Protein AF-A0A5B6YR22-F1 (afdb_monomer_lite)

InterPro domains:
  IPR009976 Exocyst complex component Sec10-like [PTHR12100] (1-104)
  IPR048627 Exocyst complex component Sec10-like, alpha-helical bundle [PF07393] (2-108)

pLDDT: mean 91.16, std 10.8, range [37.81, 98.31]

Organism: Davidia involucrata (NCBI:txid16924)

Foldseek 3Di:
DPPVLLVVLLVVLVVVLVVVLVVLLVAAAAQVNLVVQLVVLVVSLVVSVVSVHVNSNVSSVVVNLLSCLRNDDLVCLLVSCPVPVPCVVVSVSVNCRYPCCVVSVSVVVCCVSPPDDD

Radius of gyration: 15.76 Å; chains: 1; bounding box: 45×21×43 Å

Secondary structure (DSSP, 8-state):
--HHHHHHHHHHHHHHHHHHHHHHTTS-B-HHHHHHHHHHHHHHHHHHHTT--HHHHHHHHHHHHHGGGGTS-TTTTTGGGTT-GGGHHHHHHHHTTBTTTTTTTHHHHHHHHS----

Sequence (118 aa):
EGLNKQAFLTELGTCLHKGLLNHWQKFTFNPSGGLRLKREITEYGEFVRSFNAPSVDEKFELLGIMANVFIVAPESLSTLFEGTPSIRKDAQRFIQLREDYKSAKLAARLSSLWPSSS

Structure (mmCIF, N/CA/C/O backbone):
data_AF-A0A5B6YR22-F1
#
_entry.id   AF-A0A5B6YR22-F1
#
loop_
_atom_site.group_PDB
_atom_site.id
_atom_site.type_symbol
_atom_site.label_atom_id
_atom_site.label_alt_id
_atom_site.label_comp_id
_atom_site.label_asym_id
_atom_site.label_entity_id
_atom_site.label_seq_id
_atom_site.pdbx_PDB_ins_code
_atom_site.Cartn_x
_atom_site.Cartn_y
_atom_site.Cartn_z
_atom_site.occupancy
_atom_site.B_iso_or_equiv
_atom_site.auth_seq_id
_atom_site.auth_comp_id
_atom_site.auth_asym_id
_atom_site.auth_atom_id
_atom_site.pdbx_PDB_model_num
ATOM 1 N N . GLU A 1 1 ? -22.841 4.305 27.670 1.00 52.59 1 GLU A N 1
ATOM 2 C CA . GLU A 1 1 ? -22.323 3.035 27.097 1.00 52.59 1 GLU A CA 1
ATOM 3 C C . GLU A 1 1 ? -21.256 3.335 26.034 1.00 52.59 1 GLU A C 1
ATOM 5 O O . GLU A 1 1 ? -20.924 4.500 25.867 1.00 52.59 1 GLU A O 1
ATOM 10 N N . GLY A 1 2 ? -20.708 2.336 25.320 1.00 67.12 2 GLY A N 1
ATOM 11 C CA . GLY A 1 2 ? -19.894 2.588 24.111 1.00 67.12 2 GLY A CA 1
ATOM 12 C C . GLY A 1 2 ? -18.680 1.681 23.880 1.00 67.12 2 GLY A C 1
ATOM 13 O O . GLY A 1 2 ? -18.302 1.485 22.728 1.00 67.12 2 GLY A O 1
ATOM 14 N N . LEU A 1 3 ? -18.105 1.071 24.924 1.00 83.44 3 LEU A N 1
ATOM 15 C CA . LEU A 1 3 ? -16.856 0.292 24.815 1.00 83.44 3 LEU A CA 1
ATOM 16 C C . LEU A 1 3 ? -16.933 -0.832 23.765 1.00 83.44 3 LEU A C 1
ATOM 18 O O . LEU A 1 3 ? -16.046 -0.942 22.924 1.00 83.44 3 LEU A O 1
ATOM 22 N N . ASN A 1 4 ? -18.032 -1.594 23.733 1.00 93.38 4 ASN A N 1
ATOM 23 C CA . ASN A 1 4 ? -18.235 -2.661 22.744 1.00 93.38 4 ASN A CA 1
ATOM 24 C C . ASN A 1 4 ? -18.311 -2.122 21.304 1.00 93.38 4 ASN A C 1
ATOM 26 O O . ASN A 1 4 ? -17.788 -2.756 20.392 1.00 93.38 4 ASN A O 1
ATOM 30 N N . LYS A 1 5 ? -18.914 -0.939 21.093 1.00 93.69 5 LYS A N 1
ATOM 31 C CA . LYS A 1 5 ? -18.944 -0.271 19.780 1.00 93.69 5 LYS A CA 1
ATOM 32 C C . LYS A 1 5 ? -17.532 0.147 19.366 1.00 93.69 5 LYS A C 1
ATOM 34 O O . LYS A 1 5 ? -17.150 -0.092 18.226 1.00 93.69 5 LYS A O 1
ATOM 39 N N . GLN A 1 6 ? -16.755 0.729 20.280 1.00 95.38 6 GLN A N 1
ATOM 40 C CA . GLN A 1 6 ? -15.399 1.183 19.972 1.00 95.38 6 GLN A CA 1
ATOM 41 C C . GLN A 1 6 ? -14.454 0.011 19.677 1.00 95.38 6 GLN A C 1
ATOM 43 O O . GLN A 1 6 ? -13.703 0.062 18.705 1.00 95.38 6 GLN A O 1
ATOM 48 N N . ALA A 1 7 ? -14.536 -1.069 20.459 1.00 95.88 7 ALA A N 1
ATOM 49 C CA . ALA A 1 7 ? -13.793 -2.301 20.208 1.00 95.88 7 ALA A CA 1
ATOM 50 C C . ALA A 1 7 ? -14.164 -2.914 18.845 1.00 95.88 7 ALA A C 1
ATOM 52 O O . ALA A 1 7 ? -13.277 -3.195 18.042 1.00 95.88 7 ALA A O 1
ATOM 53 N N . PHE A 1 8 ? -15.464 -3.033 18.544 1.00 97.12 8 PHE A N 1
ATOM 54 C CA . PHE A 1 8 ? -15.947 -3.536 17.254 1.00 97.12 8 PHE A CA 1
ATOM 55 C C . PHE A 1 8 ? -15.450 -2.698 16.069 1.00 97.12 8 PHE A C 1
ATOM 57 O O . PHE A 1 8 ? -14.959 -3.259 15.096 1.00 97.12 8 PHE A O 1
ATOM 64 N N . LEU A 1 9 ? -15.532 -1.365 16.145 1.00 97.50 9 LEU A N 1
ATOM 65 C CA . LEU A 1 9 ? -15.072 -0.482 15.068 1.00 97.50 9 LEU A CA 1
ATOM 66 C C . LEU A 1 9 ? -13.543 -0.511 14.892 1.00 97.50 9 LEU A C 1
ATOM 68 O O . LEU A 1 9 ? -13.054 -0.474 13.763 1.00 97.50 9 LEU A O 1
ATOM 72 N N . THR A 1 10 ? -12.790 -0.644 15.987 1.00 98.06 10 THR A N 1
ATOM 73 C CA . THR A 1 10 ? -11.322 -0.779 15.951 1.00 98.06 10 THR A CA 1
ATOM 74 C C . THR A 1 10 ? -10.900 -2.094 15.286 1.00 98.06 10 THR A C 1
ATOM 76 O O . THR A 1 10 ? -9.998 -2.104 14.443 1.00 98.06 10 THR A O 1
ATOM 79 N N . GLU A 1 11 ? -11.583 -3.200 15.599 1.00 98.19 11 GLU A N 1
ATOM 80 C CA . GLU A 1 11 ? -11.338 -4.493 14.951 1.00 98.19 11 GLU A CA 1
ATOM 81 C C . GLU A 1 11 ? -11.803 -4.489 13.487 1.00 98.19 11 GLU A C 1
ATOM 83 O O . GLU A 1 11 ? -11.064 -4.929 12.611 1.00 98.19 11 GLU A O 1
ATOM 88 N N . LEU A 1 12 ? -12.969 -3.908 13.179 1.00 98.25 12 LEU A N 1
ATOM 89 C CA . LEU A 1 12 ? -13.473 -3.759 11.809 1.00 98.25 12 LEU A CA 1
ATOM 90 C C . LEU A 1 12 ? -12.486 -2.988 10.920 1.00 98.25 12 LEU A C 1
ATOM 92 O O . LEU A 1 12 ? -12.176 -3.436 9.816 1.00 98.25 12 LEU A O 1
ATOM 96 N N . GLY A 1 13 ? -11.951 -1.864 11.407 1.00 98.31 13 GLY A N 1
ATOM 97 C CA . GLY A 1 13 ? -10.926 -1.090 10.704 1.00 98.31 13 GLY A CA 1
ATOM 98 C C . GLY A 1 13 ? -9.607 -1.854 10.528 1.00 98.31 13 GLY A C 1
ATOM 99 O O . GLY A 1 13 ? -8.995 -1.805 9.460 1.00 98.31 13 GLY A O 1
ATOM 100 N N . THR A 1 14 ? -9.203 -2.632 11.536 1.00 98.12 14 THR A N 1
ATOM 101 C CA . THR A 1 14 ? -8.001 -3.487 11.487 1.00 98.12 14 THR A CA 1
ATOM 102 C C . THR A 1 14 ? -8.159 -4.643 10.489 1.00 98.12 14 THR A C 1
ATOM 104 O O . THR A 1 14 ? -7.251 -4.916 9.696 1.00 98.12 14 THR A O 1
ATOM 107 N N . CYS A 1 15 ? -9.332 -5.278 10.458 1.00 98.25 15 CYS A N 1
ATOM 108 C CA . CYS A 1 15 ? -9.702 -6.297 9.481 1.00 98.25 15 CYS A CA 1
ATOM 109 C C . CYS A 1 15 ? -9.800 -5.731 8.057 1.00 98.25 15 CYS A C 1
ATOM 111 O O . CYS A 1 15 ? -9.286 -6.360 7.131 1.00 98.25 15 CYS A O 1
ATOM 113 N N . LEU A 1 16 ? -10.379 -4.538 7.869 1.00 98.19 16 LEU A N 1
ATOM 114 C CA . LEU A 1 16 ? -10.428 -3.854 6.571 1.00 98.19 16 LEU A CA 1
ATOM 115 C C . LEU A 1 16 ? -9.016 -3.554 6.051 1.00 98.19 16 LEU A C 1
ATOM 117 O O . LEU A 1 16 ? -8.686 -3.950 4.934 1.00 98.19 16 LEU A O 1
ATOM 121 N N . HIS A 1 17 ? -8.160 -2.945 6.878 1.00 97.56 17 HIS A N 1
ATOM 122 C CA . HIS A 1 17 ? -6.750 -2.700 6.557 1.00 97.56 17 HIS A CA 1
ATOM 123 C C . HIS A 1 17 ? -6.036 -3.987 6.106 1.00 97.56 17 HIS A C 1
ATOM 125 O O . HIS A 1 17 ? -5.405 -4.022 5.050 1.00 97.56 17 HIS A O 1
ATOM 131 N N . LYS A 1 18 ? -6.179 -5.079 6.871 1.00 96.88 18 LYS A N 1
ATOM 132 C CA . LYS A 1 18 ? -5.594 -6.392 6.545 1.00 96.88 18 LYS A CA 1
ATOM 133 C C . LYS A 1 18 ? -6.166 -6.984 5.249 1.00 96.88 18 LYS A C 1
ATOM 135 O O . LYS A 1 18 ? -5.424 -7.584 4.474 1.00 96.88 18 LYS A O 1
ATOM 140 N N . GLY A 1 19 ? -7.465 -6.817 5.000 1.00 97.81 19 GLY A N 1
ATOM 141 C CA . GLY A 1 19 ? -8.139 -7.268 3.781 1.00 97.81 19 GLY A CA 1
ATOM 142 C C . GLY A 1 19 ? -7.639 -6.545 2.531 1.00 97.81 19 GLY A C 1
ATOM 143 O O . GLY A 1 19 ? -7.286 -7.199 1.550 1.00 97.81 19 GLY A O 1
ATOM 144 N N . LEU A 1 20 ? -7.533 -5.216 2.595 1.00 96.81 20 LEU A N 1
ATOM 145 C CA . LEU A 1 20 ? -6.997 -4.371 1.525 1.00 96.81 20 LEU A CA 1
ATOM 146 C C . LEU A 1 20 ? -5.515 -4.673 1.248 1.00 96.81 20 LEU A C 1
ATOM 148 O O . LEU A 1 20 ? -5.136 -4.930 0.105 1.00 96.81 20 LEU A O 1
ATOM 152 N N . LEU A 1 21 ? -4.697 -4.775 2.299 1.00 94.56 21 LEU A N 1
ATOM 153 C CA . LEU A 1 21 ? -3.282 -5.148 2.210 1.00 94.56 21 LEU A CA 1
ATOM 154 C C . LEU A 1 21 ? -3.077 -6.516 1.527 1.00 94.56 21 LEU A C 1
ATOM 156 O O . LEU A 1 21 ? -2.166 -6.674 0.713 1.00 94.56 21 LEU A O 1
ATOM 160 N N . ASN A 1 22 ? -3.945 -7.492 1.814 1.00 95.31 22 ASN A N 1
ATOM 161 C CA . ASN A 1 22 ? -3.957 -8.812 1.169 1.00 95.31 22 ASN A CA 1
ATOM 162 C C . ASN A 1 22 ? -4.564 -8.804 -0.249 1.00 95.31 22 ASN A C 1
ATOM 164 O O . ASN A 1 22 ? -4.363 -9.757 -1.006 1.00 95.31 22 ASN A O 1
ATOM 168 N N . HIS A 1 23 ? -5.338 -7.779 -0.609 1.00 96.50 23 HIS A N 1
ATOM 169 C CA . HIS A 1 23 ? -5.894 -7.602 -1.948 1.00 96.50 23 HIS A CA 1
ATOM 170 C C . HIS A 1 23 ? -4.843 -7.007 -2.891 1.00 96.50 23 HIS A C 1
ATOM 172 O O . HIS A 1 23 ? -4.546 -7.614 -3.917 1.00 96.50 23 HIS A O 1
ATOM 178 N N . TRP A 1 24 ? -4.218 -5.884 -2.520 1.00 95.44 24 TRP A N 1
ATOM 179 C CA . TRP A 1 24 ? -3.239 -5.192 -3.369 1.00 95.44 24 TRP A CA 1
ATOM 180 C C . TRP A 1 24 ? -1.979 -6.025 -3.650 1.00 95.44 24 TRP A C 1
ATOM 182 O O . TRP A 1 24 ? -1.444 -5.955 -4.751 1.00 95.44 24 TRP A O 1
ATOM 192 N N . GLN A 1 25 ? -1.572 -6.909 -2.729 1.00 94.25 25 GLN A N 1
ATOM 193 C CA . GLN A 1 25 ? -0.475 -7.873 -2.941 1.00 94.25 25 GLN A CA 1
ATOM 194 C C . GLN A 1 25 ? -0.691 -8.875 -4.095 1.00 94.25 25 GLN A C 1
ATOM 196 O O . GLN A 1 25 ? 0.221 -9.631 -4.421 1.00 94.25 25 GLN A O 1
ATOM 201 N N . LYS A 1 26 ? -1.873 -8.897 -4.724 1.00 96.25 26 LYS A N 1
ATOM 202 C CA . LYS A 1 26 ? -2.192 -9.749 -5.884 1.00 96.25 26 LYS A CA 1
ATOM 203 C C . LYS A 1 26 ? -1.951 -9.063 -7.235 1.00 96.25 26 LYS A C 1
ATOM 205 O O . LYS A 1 26 ? -2.161 -9.696 -8.267 1.00 96.25 26 LYS A O 1
ATOM 210 N N . PHE A 1 27 ? -1.553 -7.790 -7.238 1.00 97.06 27 PHE A N 1
ATOM 211 C CA . PHE A 1 27 ? -1.448 -6.960 -8.437 1.00 97.06 27 PHE A CA 1
ATOM 212 C C . PHE A 1 27 ? -0.040 -6.391 -8.621 1.00 97.06 27 PHE A C 1
ATOM 214 O O . PHE A 1 27 ? 0.695 -6.185 -7.658 1.00 97.06 27 PHE A O 1
ATOM 221 N N . THR A 1 28 ? 0.294 -6.089 -9.874 1.00 97.94 28 THR A N 1
ATOM 222 C CA . THR A 1 28 ? 1.480 -5.316 -10.254 1.00 97.94 28 THR A CA 1
ATOM 223 C C . THR A 1 28 ? 1.043 -3.900 -10.622 1.00 97.94 28 THR A C 1
ATOM 225 O O . THR A 1 28 ? 0.069 -3.730 -11.356 1.00 97.94 28 THR A O 1
ATOM 228 N N . PHE A 1 29 ? 1.760 -2.887 -10.141 1.00 98.31 29 PHE A N 1
ATOM 229 C CA . PHE A 1 29 ? 1.403 -1.478 -10.297 1.00 98.31 29 PHE A CA 1
ATOM 230 C C . PHE A 1 29 ? 2.395 -0.731 -11.191 1.00 98.31 29 PHE A C 1
ATOM 232 O O . PHE A 1 29 ? 3.609 -0.778 -10.980 1.00 98.31 29 PHE A O 1
ATOM 239 N N . ASN A 1 30 ? 1.846 0.016 -12.148 1.00 98.00 30 ASN A N 1
ATOM 240 C CA . ASN A 1 30 ? 2.529 1.108 -12.840 1.00 98.00 30 ASN A CA 1
ATOM 241 C C . ASN A 1 30 ? 2.283 2.444 -12.103 1.00 98.00 30 ASN A C 1
ATOM 243 O O . ASN A 1 30 ? 1.405 2.492 -11.233 1.00 98.00 30 ASN A O 1
ATOM 247 N N . PRO A 1 31 ? 2.991 3.544 -12.427 1.00 97.69 31 PRO A N 1
ATOM 248 C CA . PRO A 1 31 ? 2.823 4.823 -11.729 1.00 97.69 31 PRO A CA 1
ATOM 249 C C . PRO A 1 31 ? 1.386 5.362 -11.715 1.00 97.69 31 PRO A C 1
ATOM 251 O O . PRO A 1 31 ? 0.923 5.868 -10.692 1.00 97.69 31 PRO A O 1
ATOM 254 N N . SER A 1 32 ? 0.636 5.176 -12.805 1.00 98.00 32 SER A N 1
ATOM 255 C CA . SER A 1 32 ? -0.784 5.548 -12.895 1.00 98.00 32 SER A CA 1
ATOM 256 C C . SER A 1 32 ? -1.671 4.719 -11.955 1.00 98.00 32 SER A C 1
ATOM 258 O O . SER A 1 32 ? -2.563 5.256 -11.299 1.00 98.00 32 SER A O 1
ATOM 260 N N . GLY A 1 33 ? -1.403 3.415 -11.844 1.00 98.12 33 GLY A N 1
ATOM 261 C CA . GLY A 1 33 ? -2.037 2.515 -10.882 1.00 98.12 33 GLY A CA 1
ATOM 262 C C . GLY A 1 33 ? -1.655 2.843 -9.438 1.00 98.12 33 GLY A C 1
ATOM 263 O O . GLY A 1 33 ? -2.510 2.789 -8.562 1.00 98.12 33 GLY A O 1
ATOM 264 N N . GLY A 1 34 ? -0.412 3.266 -9.197 1.00 97.94 34 GLY A N 1
ATOM 265 C CA . GLY A 1 34 ? 0.052 3.777 -7.907 1.00 97.94 34 GLY A CA 1
ATOM 266 C C . GLY A 1 34 ? -0.689 5.039 -7.463 1.00 97.94 34 GLY A C 1
ATOM 267 O O . GLY A 1 34 ? -1.143 5.122 -6.323 1.00 97.94 34 GLY A O 1
ATOM 268 N N . LEU A 1 35 ? -0.879 5.999 -8.375 1.00 98.06 35 LEU A N 1
ATOM 269 C CA . LEU A 1 35 ? -1.678 7.207 -8.132 1.00 98.06 35 LEU A CA 1
ATOM 270 C C . LEU A 1 35 ? -3.146 6.870 -7.829 1.00 98.06 35 LEU A C 1
ATOM 272 O O . LEU A 1 35 ? -3.726 7.437 -6.901 1.00 98.06 35 LEU A O 1
ATOM 276 N N . ARG A 1 36 ? -3.732 5.917 -8.565 1.00 98.19 36 ARG A N 1
ATOM 277 C CA . ARG A 1 36 ? -5.092 5.426 -8.310 1.00 98.19 36 ARG A CA 1
ATOM 278 C C . ARG A 1 36 ? -5.209 4.745 -6.942 1.00 98.19 36 ARG A C 1
ATOM 280 O O . ARG A 1 36 ? -6.089 5.109 -6.171 1.00 98.19 36 ARG A O 1
ATOM 287 N N . LEU A 1 37 ? -4.295 3.833 -6.616 1.00 98.00 37 LEU A N 1
ATOM 288 C CA . LEU A 1 37 ? -4.230 3.164 -5.315 1.00 98.00 37 LEU A CA 1
ATOM 289 C C . LEU A 1 37 ? -4.088 4.175 -4.168 1.00 98.00 37 LEU A C 1
ATOM 291 O O . LEU A 1 37 ? -4.769 4.059 -3.153 1.00 98.00 37 LEU A O 1
ATOM 295 N N . LYS A 1 38 ? -3.245 5.203 -4.330 1.00 97.81 38 LYS A N 1
ATOM 296 C CA . LYS A 1 38 ? -3.093 6.266 -3.328 1.00 97.81 38 LYS A CA 1
ATOM 297 C C . LYS A 1 38 ? -4.408 7.014 -3.083 1.00 97.81 38 LYS A C 1
ATOM 299 O O . LYS A 1 38 ? -4.728 7.281 -1.930 1.00 97.81 38 LYS A O 1
ATOM 304 N N . ARG A 1 39 ? -5.185 7.297 -4.136 1.00 98.19 39 ARG A N 1
ATOM 305 C CA . ARG A 1 39 ? -6.532 7.877 -4.012 1.00 98.19 39 ARG A CA 1
ATOM 306 C C . ARG A 1 39 ? -7.500 6.929 -3.295 1.00 98.19 39 ARG A C 1
ATOM 308 O O . ARG A 1 39 ? -8.182 7.367 -2.378 1.00 98.19 39 ARG A O 1
ATOM 315 N N . GLU A 1 40 ? -7.533 5.652 -3.674 1.00 98.00 40 GLU A N 1
ATOM 316 C CA . GLU A 1 40 ? -8.384 4.641 -3.025 1.00 98.00 40 GLU A CA 1
ATOM 317 C C . GLU A 1 40 ? -8.047 4.522 -1.521 1.00 98.00 40 GLU A C 1
ATOM 319 O O . GLU A 1 40 ? -8.946 4.491 -0.684 1.00 98.00 40 GLU A O 1
ATOM 324 N N . ILE A 1 41 ? -6.762 4.576 -1.145 1.00 98.00 41 ILE A N 1
ATOM 325 C CA . ILE A 1 41 ? -6.308 4.633 0.259 1.00 98.00 41 ILE A CA 1
ATOM 326 C C . ILE A 1 41 ? -6.790 5.902 0.979 1.00 98.00 41 ILE A C 1
ATOM 328 O O . ILE A 1 41 ? -7.199 5.803 2.136 1.00 98.00 41 ILE A O 1
ATOM 332 N N . THR A 1 42 ? -6.774 7.073 0.333 1.00 97.88 42 THR A N 1
ATOM 333 C CA . THR A 1 42 ? -7.330 8.311 0.913 1.00 97.88 42 THR A CA 1
ATOM 334 C C . THR A 1 42 ? -8.832 8.183 1.168 1.00 97.88 42 THR A C 1
ATOM 336 O O . THR A 1 42 ? -9.272 8.457 2.281 1.00 97.88 42 THR A O 1
ATOM 339 N N . GLU A 1 43 ? -9.602 7.693 0.193 1.00 98.12 43 GLU A N 1
ATOM 340 C CA . GLU A 1 43 ? -11.057 7.512 0.319 1.00 98.12 43 GLU A CA 1
ATOM 341 C C . GLU A 1 43 ? -11.413 6.486 1.420 1.00 98.12 43 GLU A C 1
ATOM 343 O O . GLU A 1 43 ? -12.323 6.720 2.220 1.00 98.12 43 GLU A O 1
ATOM 348 N N . TYR A 1 44 ? -10.650 5.390 1.554 1.00 98.25 44 TYR A N 1
ATOM 349 C CA . TYR A 1 44 ? -10.797 4.473 2.694 1.00 98.25 44 TYR A CA 1
ATOM 350 C C . TYR A 1 44 ? -10.384 5.107 4.032 1.00 98.25 44 TYR A C 1
ATOM 352 O O . TYR A 1 44 ? -11.043 4.861 5.042 1.00 98.25 44 TYR A O 1
ATOM 360 N N . GLY A 1 45 ? -9.323 5.920 4.052 1.00 97.75 45 GLY A N 1
ATOM 361 C CA . GLY A 1 45 ? -8.843 6.634 5.239 1.00 97.75 45 GLY A CA 1
ATOM 362 C C . GLY A 1 45 ? -9.865 7.635 5.785 1.00 97.75 45 GLY A C 1
ATOM 363 O O . GLY A 1 45 ? -10.108 7.690 6.989 1.00 97.75 45 GLY A O 1
ATOM 364 N N . GLU A 1 46 ? -10.520 8.388 4.900 1.00 97.56 46 GLU A N 1
ATOM 365 C CA . GLU A 1 46 ? -11.622 9.290 5.255 1.00 97.56 46 GLU A CA 1
ATOM 366 C C . GLU A 1 46 ? -12.830 8.525 5.812 1.00 97.56 46 GLU A C 1
ATOM 368 O O . GLU A 1 46 ? -13.398 8.930 6.828 1.00 97.56 46 GLU A O 1
ATOM 373 N N . PHE A 1 47 ? -13.176 7.378 5.214 1.00 97.88 47 PHE A N 1
ATOM 374 C CA . PHE A 1 47 ? -14.244 6.513 5.715 1.00 97.88 47 PHE A CA 1
ATOM 375 C C . PHE A 1 47 ? -13.952 5.971 7.124 1.00 97.88 47 PHE A C 1
ATOM 377 O O . PHE A 1 47 ? -14.791 6.124 8.018 1.00 97.88 47 PHE A O 1
ATOM 384 N N . VAL A 1 48 ? -12.776 5.372 7.365 1.00 97.75 48 VAL A N 1
ATOM 385 C CA . VAL A 1 48 ? -12.460 4.793 8.687 1.00 97.75 48 VAL A CA 1
ATOM 386 C C . VAL A 1 48 ? -12.249 5.845 9.770 1.00 97.75 48 VAL A C 1
ATOM 388 O O . VAL A 1 48 ? -12.517 5.546 10.928 1.00 97.75 48 VAL A O 1
ATOM 391 N N . ARG A 1 49 ? -11.886 7.091 9.434 1.00 96.69 49 ARG A N 1
ATOM 392 C CA . ARG A 1 49 ? -11.764 8.170 10.430 1.00 96.69 49 ARG A CA 1
ATOM 393 C C . ARG A 1 49 ? -13.088 8.468 11.149 1.00 96.69 49 ARG A C 1
ATOM 395 O O . ARG A 1 49 ? -13.090 8.886 12.306 1.00 96.69 49 ARG A O 1
ATOM 402 N N . SER A 1 50 ? -14.231 8.135 10.537 1.00 96.19 50 SER A N 1
ATOM 403 C CA . SER A 1 50 ? -15.544 8.157 11.208 1.00 96.19 50 SER A CA 1
ATOM 404 C C . SER A 1 50 ? -15.666 7.172 12.388 1.00 96.19 50 SER A C 1
ATOM 406 O O . SER A 1 50 ? -16.537 7.330 13.247 1.00 96.19 50 SER A O 1
ATOM 408 N N . PHE A 1 51 ? -14.780 6.174 12.482 1.00 96.50 51 PHE A N 1
ATOM 409 C CA . PHE A 1 51 ? -14.757 5.177 13.555 1.00 96.50 51 PHE A CA 1
ATOM 410 C C . PHE A 1 51 ? -14.133 5.716 14.852 1.00 96.50 51 PHE A C 1
ATOM 412 O O . PHE A 1 51 ? -14.272 5.072 15.894 1.00 96.50 51 PHE A O 1
ATOM 419 N N . ASN A 1 52 ? -13.477 6.887 14.808 1.00 95.38 52 ASN A N 1
ATOM 420 C CA . ASN A 1 52 ? -12.797 7.512 15.949 1.00 95.38 52 ASN A CA 1
ATOM 421 C C . ASN A 1 52 ? -11.807 6.543 16.634 1.00 95.38 52 ASN A C 1
ATOM 423 O O .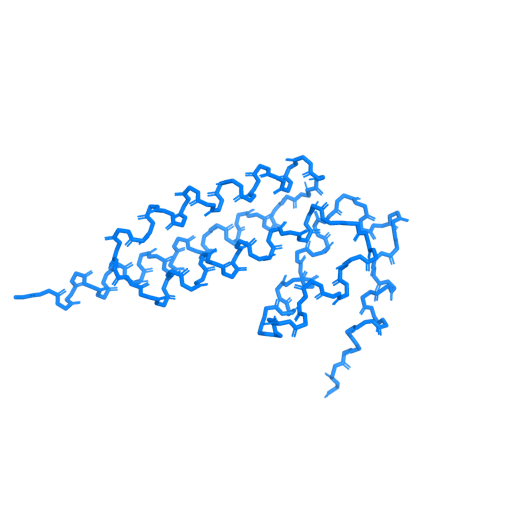 ASN A 1 52 ? -11.807 6.389 17.856 1.00 95.38 52 ASN A O 1
ATOM 427 N N . ALA A 1 53 ? -11.007 5.831 15.834 1.00 96.81 53 ALA A N 1
ATOM 428 C CA . ALA A 1 53 ? -10.122 4.760 16.281 1.00 96.81 53 ALA A CA 1
ATOM 429 C C . ALA A 1 53 ? -8.667 5.073 15.872 1.00 96.81 53 ALA A C 1
ATOM 431 O O . ALA A 1 53 ? -8.229 4.615 14.816 1.00 96.81 53 ALA A O 1
ATOM 432 N N . PRO A 1 54 ? -7.884 5.797 16.701 1.00 96.19 54 PRO A N 1
ATOM 433 C CA . PRO A 1 54 ? -6.572 6.323 16.302 1.00 96.19 54 PRO A CA 1
ATOM 434 C C . PRO A 1 54 ? -5.576 5.266 15.805 1.00 96.19 54 PRO A C 1
ATOM 436 O O . PRO A 1 54 ? -4.786 5.521 14.902 1.00 96.19 54 PRO A O 1
ATOM 439 N N . SER A 1 55 ? -5.647 4.047 16.347 1.00 96.25 55 SER A N 1
ATOM 440 C CA . SER A 1 55 ? -4.814 2.909 15.937 1.00 96.25 55 SER A CA 1
ATOM 441 C C . SER A 1 55 ? -5.233 2.261 14.609 1.00 96.25 55 SER A C 1
ATOM 443 O O . SER A 1 55 ? -4.520 1.379 14.124 1.00 96.25 55 SER A O 1
ATOM 445 N N . VAL A 1 56 ? -6.370 2.666 14.032 1.00 97.94 56 VAL A N 1
ATOM 446 C CA . VAL A 1 56 ? -6.792 2.396 12.648 1.00 97.94 56 VAL A CA 1
ATOM 447 C C . VAL A 1 56 ? -6.383 3.568 11.756 1.00 97.94 56 VAL A C 1
ATOM 449 O O . VAL A 1 56 ? -5.800 3.326 10.702 1.00 97.94 56 VAL A O 1
ATOM 452 N N . ASP A 1 57 ? -6.617 4.808 12.198 1.00 97.56 57 ASP A N 1
ATOM 453 C CA . ASP A 1 57 ? -6.262 6.032 11.462 1.00 97.56 57 ASP A CA 1
ATOM 454 C C . ASP A 1 57 ? -4.768 6.044 11.085 1.00 97.56 57 ASP A C 1
ATOM 456 O O . ASP A 1 57 ? -4.423 6.151 9.905 1.00 97.56 57 ASP A O 1
ATOM 460 N N . GLU A 1 58 ? -3.890 5.770 12.060 1.00 95.94 58 GLU A N 1
ATOM 461 C CA . GLU A 1 58 ? -2.440 5.602 11.869 1.00 95.94 58 GLU A CA 1
ATOM 462 C C . GLU A 1 58 ? -2.112 4.588 10.757 1.00 95.94 58 GLU A C 1
ATOM 464 O O . GLU A 1 58 ? -1.215 4.809 9.944 1.00 95.94 58 GLU A O 1
ATOM 469 N N . LYS A 1 59 ? -2.850 3.472 10.662 1.00 95.75 59 LYS A N 1
ATOM 470 C CA . LYS A 1 59 ? -2.580 2.432 9.653 1.00 95.75 59 LYS A CA 1
ATOM 471 C C . LYS A 1 59 ? -2.891 2.915 8.242 1.00 95.75 59 LYS A C 1
ATOM 473 O O . LYS A 1 59 ? -2.145 2.597 7.319 1.00 95.75 59 LYS A O 1
ATOM 478 N N . PHE A 1 60 ? -3.965 3.681 8.061 1.00 96.88 60 PHE A N 1
ATOM 479 C CA . PHE A 1 60 ? -4.311 4.236 6.750 1.00 96.88 60 PHE A CA 1
ATOM 480 C C . PHE A 1 60 ? -3.390 5.396 6.351 1.00 96.88 60 PHE A C 1
ATOM 482 O O . PHE A 1 60 ? -3.042 5.517 5.176 1.00 96.88 60 PHE A O 1
ATOM 489 N N . GLU A 1 61 ? -2.893 6.174 7.313 1.00 94.75 61 GLU A N 1
ATOM 490 C CA . GLU A 1 61 ? -1.843 7.172 7.072 1.00 94.75 61 GLU A CA 1
ATOM 491 C C . GLU A 1 61 ? -0.516 6.505 6.655 1.00 94.75 61 GLU A C 1
ATOM 493 O O . GLU A 1 61 ? 0.078 6.884 5.640 1.00 94.75 61 GLU A O 1
ATOM 498 N N . LEU A 1 62 ? -0.105 5.428 7.336 1.00 94.00 62 LEU A N 1
ATOM 499 C CA . LEU A 1 62 ? 1.063 4.617 6.962 1.00 94.00 62 LEU A CA 1
ATOM 500 C C . LEU A 1 62 ? 0.908 3.935 5.587 1.00 94.00 62 LEU A C 1
ATOM 502 O O . LEU A 1 62 ? 1.870 3.904 4.814 1.00 94.00 62 LEU A O 1
ATOM 506 N N . LEU A 1 63 ? -0.288 3.449 5.228 1.00 94.31 63 LEU A N 1
ATOM 507 C CA . LEU A 1 63 ? -0.587 2.984 3.864 1.00 94.31 63 LEU A CA 1
ATOM 508 C C . LEU A 1 63 ? -0.444 4.112 2.829 1.00 94.31 63 LEU A C 1
ATOM 510 O O . LEU A 1 63 ? 0.096 3.882 1.747 1.00 94.31 63 LEU A O 1
ATOM 514 N N . GLY A 1 64 ? -0.878 5.332 3.156 1.00 94.44 64 GLY A N 1
ATOM 515 C CA . GLY A 1 64 ? -0.743 6.509 2.290 1.00 94.44 64 GLY A CA 1
ATOM 516 C C . GLY A 1 64 ? 0.715 6.902 2.017 1.00 94.44 64 GLY A C 1
ATOM 517 O O . GLY A 1 64 ? 1.037 7.364 0.916 1.00 94.44 64 GLY A O 1
ATOM 518 N N . ILE A 1 65 ? 1.613 6.661 2.980 1.00 92.88 65 ILE A N 1
ATOM 519 C CA . ILE A 1 65 ? 3.070 6.762 2.792 1.00 92.88 65 ILE A CA 1
ATOM 520 C C . ILE A 1 65 ? 3.570 5.606 1.911 1.00 92.88 65 ILE A C 1
ATOM 522 O O . ILE A 1 65 ? 4.280 5.840 0.930 1.00 92.88 65 ILE A O 1
ATOM 526 N N . MET A 1 66 ? 3.157 4.370 2.205 1.00 93.25 66 MET A N 1
ATOM 527 C CA . MET A 1 66 ? 3.583 3.166 1.482 1.00 93.25 66 MET A CA 1
ATOM 528 C C . MET A 1 66 ? 3.179 3.178 -0.002 1.00 93.25 66 MET A C 1
ATOM 530 O O . MET A 1 66 ? 3.957 2.743 -0.847 1.00 93.25 66 MET A O 1
ATOM 534 N N . ALA A 1 67 ? 2.022 3.746 -0.356 1.00 95.69 67 ALA A N 1
ATOM 535 C CA . ALA A 1 67 ? 1.547 3.856 -1.741 1.00 95.69 67 ALA A CA 1
ATOM 536 C C . ALA A 1 67 ? 2.504 4.632 -2.669 1.00 95.69 67 ALA A C 1
ATOM 538 O O . ALA A 1 67 ? 2.542 4.382 -3.875 1.00 95.69 67 ALA A O 1
ATOM 539 N N . ASN A 1 68 ? 3.326 5.537 -2.121 1.00 95.38 68 ASN A N 1
ATOM 540 C CA . ASN A 1 68 ? 4.308 6.293 -2.905 1.00 95.38 68 ASN A CA 1
ATOM 541 C C . ASN A 1 68 ? 5.394 5.394 -3.523 1.00 95.38 68 ASN A C 1
ATOM 543 O O . ASN A 1 68 ? 5.988 5.789 -4.525 1.00 95.38 68 ASN A O 1
ATOM 547 N N . VAL A 1 69 ? 5.587 4.166 -3.013 1.00 95.56 69 VAL A N 1
ATOM 548 C CA . VAL A 1 69 ? 6.429 3.120 -3.630 1.00 95.56 69 VAL A CA 1
ATOM 549 C C . VAL A 1 69 ? 6.142 2.947 -5.113 1.00 95.56 69 VAL A C 1
ATOM 551 O O . VAL A 1 69 ? 7.069 2.721 -5.882 1.00 95.56 69 VAL A O 1
ATOM 554 N N . PHE A 1 70 ? 4.882 3.048 -5.525 1.00 97.25 70 PHE A N 1
ATOM 555 C CA . PHE A 1 70 ? 4.476 2.833 -6.911 1.00 97.25 70 PHE A CA 1
ATOM 556 C C . PHE A 1 70 ? 4.615 4.078 -7.788 1.00 97.25 70 PHE A C 1
ATOM 558 O O . PHE A 1 70 ? 4.546 3.968 -9.005 1.00 97.25 70 PHE A O 1
ATOM 565 N N . ILE A 1 71 ? 4.802 5.251 -7.178 1.00 96.75 71 ILE A N 1
ATOM 566 C CA . ILE A 1 71 ? 4.712 6.560 -7.836 1.00 96.75 71 ILE A CA 1
ATOM 567 C C . ILE A 1 71 ? 6.103 7.177 -8.039 1.00 96.75 71 ILE A C 1
ATOM 569 O O . ILE A 1 71 ? 6.352 7.802 -9.067 1.00 96.75 71 ILE A O 1
ATOM 573 N N . VAL A 1 72 ? 7.012 7.025 -7.068 1.00 95.44 72 VAL A N 1
ATOM 574 C CA . VAL A 1 72 ? 8.331 7.681 -7.108 1.00 95.44 72 VAL A CA 1
ATOM 575 C C . VAL A 1 72 ? 9.323 6.975 -8.039 1.00 95.44 72 VAL A C 1
ATOM 577 O O . VAL A 1 72 ? 9.213 5.777 -8.313 1.00 95.44 72 VAL A O 1
AT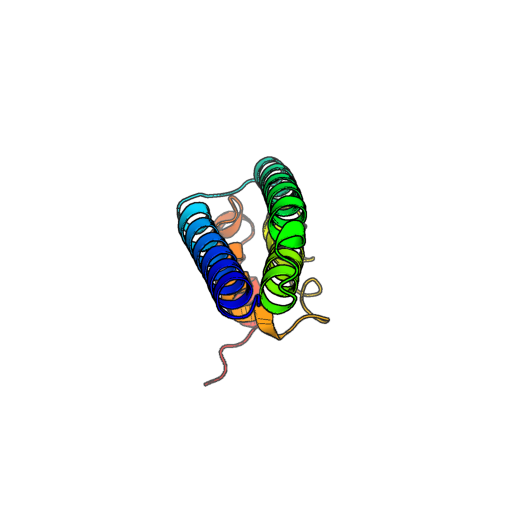OM 580 N N . ALA A 1 73 ? 10.340 7.704 -8.497 1.00 94.12 73 ALA A N 1
ATOM 581 C CA . ALA A 1 73 ? 11.412 7.140 -9.310 1.00 94.12 73 ALA A CA 1
ATOM 582 C C . ALA A 1 73 ? 12.261 6.111 -8.516 1.00 94.12 73 ALA A C 1
ATOM 584 O O . ALA A 1 73 ? 12.363 6.221 -7.290 1.00 94.12 73 ALA A O 1
ATOM 585 N N . PRO A 1 74 ? 12.903 5.126 -9.180 1.00 92.50 74 PRO A N 1
ATOM 586 C CA . PRO A 1 74 ? 13.742 4.098 -8.544 1.00 92.50 74 PRO A CA 1
ATOM 587 C C . PRO A 1 74 ? 14.818 4.597 -7.567 1.00 92.50 74 PRO A C 1
ATOM 589 O O . PRO A 1 74 ? 15.232 3.867 -6.668 1.00 92.50 74 PRO A O 1
ATOM 592 N N . GLU A 1 75 ? 15.323 5.811 -7.765 1.00 90.25 75 GLU A N 1
ATOM 593 C CA . GLU A 1 75 ? 16.354 6.465 -6.943 1.00 90.25 75 GLU A CA 1
ATOM 594 C C . GLU A 1 75 ? 15.780 7.174 -5.711 1.00 90.25 75 GLU A C 1
ATOM 596 O O . GLU A 1 75 ? 16.504 7.375 -4.743 1.00 90.25 75 GLU A O 1
ATOM 601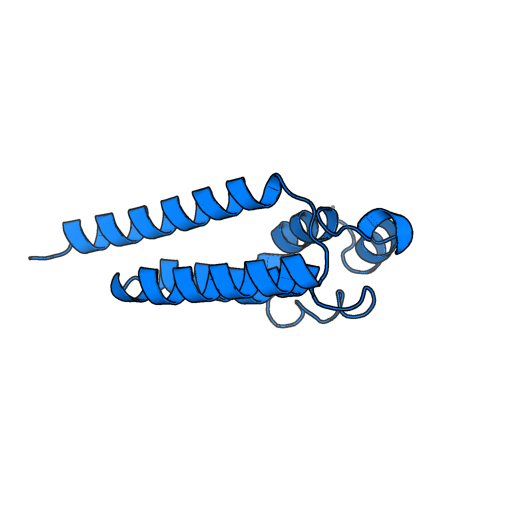 N N . SER A 1 76 ? 14.483 7.484 -5.700 1.00 91.50 76 SER A N 1
ATOM 602 C CA . SER A 1 76 ? 13.787 8.085 -4.553 1.00 91.50 76 SER A CA 1
ATOM 603 C C . SER A 1 76 ? 13.305 7.051 -3.523 1.00 91.50 76 SER A C 1
ATOM 605 O O . SER A 1 76 ? 12.816 7.421 -2.459 1.00 91.50 76 SER A O 1
ATOM 607 N N . LEU A 1 77 ? 13.417 5.750 -3.821 1.00 89.19 77 LEU A N 1
ATOM 608 C CA . LEU A 1 77 ? 12.968 4.668 -2.930 1.00 89.19 77 LEU A CA 1
ATOM 609 C C . LEU A 1 77 ? 13.806 4.532 -1.645 1.00 89.19 77 LEU A C 1
ATOM 611 O O . LEU A 1 77 ? 13.334 3.935 -0.680 1.00 89.19 77 LEU A O 1
ATOM 615 N N . SER A 1 78 ? 15.031 5.065 -1.627 1.00 81.31 78 SER A N 1
ATOM 616 C CA . SER A 1 78 ? 15.915 5.085 -0.454 1.00 81.31 78 SER A CA 1
ATOM 617 C C . SER A 1 78 ? 15.412 6.040 0.630 1.00 81.31 78 SER A C 1
ATOM 619 O O . SER A 1 78 ? 15.217 5.632 1.776 1.00 81.31 78 SER A O 1
ATOM 621 N N . THR A 1 79 ? 15.168 7.295 0.250 1.00 86.00 79 THR A N 1
ATOM 622 C CA . THR A 1 79 ? 14.839 8.394 1.167 1.00 86.00 79 THR A CA 1
ATOM 623 C C . THR A 1 79 ? 13.388 8.363 1.645 1.00 86.00 79 THR A C 1
ATOM 625 O O . THR A 1 79 ? 13.090 8.841 2.739 1.00 86.00 79 THR A O 1
ATOM 628 N N . LEU A 1 80 ? 12.486 7.735 0.875 1.00 86.94 80 LEU A N 1
ATOM 629 C CA . LEU A 1 80 ? 11.037 7.671 1.127 1.00 86.94 80 LEU A CA 1
ATOM 630 C C . LEU A 1 80 ? 10.639 7.189 2.541 1.00 86.94 80 LEU A C 1
ATOM 632 O O . LEU A 1 80 ? 9.540 7.489 3.001 1.00 86.94 80 LEU A O 1
ATOM 636 N N . PHE A 1 81 ? 11.515 6.460 3.237 1.00 81.50 81 PHE A N 1
ATOM 637 C CA . PHE A 1 81 ? 11.233 5.846 4.540 1.00 81.50 81 PHE A CA 1
ATOM 638 C C . PHE A 1 81 ? 12.182 6.274 5.665 1.00 81.50 81 PHE A C 1
ATOM 640 O O . PHE A 1 81 ? 12.179 5.660 6.734 1.00 81.50 81 PHE A O 1
ATOM 647 N N . GLU A 1 82 ? 13.005 7.304 5.461 1.00 83.31 82 GLU A N 1
ATOM 648 C CA . GLU A 1 82 ? 13.929 7.792 6.496 1.00 83.31 82 GLU A CA 1
ATOM 649 C C . GLU A 1 82 ? 13.180 8.294 7.740 1.00 83.31 82 GLU A C 1
ATOM 651 O O . GLU A 1 82 ? 13.564 7.965 8.860 1.00 83.31 82 GLU A O 1
ATOM 656 N N . GLY A 1 83 ? 12.048 8.979 7.545 1.00 81.38 83 GLY A N 1
ATOM 657 C CA . GLY A 1 83 ? 11.142 9.400 8.620 1.00 81.38 83 GLY A CA 1
ATOM 658 C C . GLY A 1 83 ? 10.142 8.335 9.096 1.00 81.38 83 GLY A C 1
ATOM 659 O O . GLY A 1 83 ? 9.292 8.638 9.929 1.00 81.38 83 GLY A O 1
ATOM 660 N N . THR A 1 84 ? 10.170 7.104 8.567 1.00 83.06 84 THR A N 1
ATOM 661 C CA . THR A 1 84 ? 9.182 6.057 8.917 1.00 83.06 84 THR A CA 1
ATOM 662 C C . THR A 1 84 ? 9.794 4.646 8.849 1.00 83.06 84 THR A C 1
ATOM 664 O O . THR A 1 84 ? 9.407 3.826 8.013 1.00 83.06 84 THR A O 1
ATOM 667 N N . PRO A 1 85 ? 10.763 4.313 9.726 1.00 82.00 85 PRO A N 1
ATOM 668 C CA . PRO A 1 85 ? 11.482 3.036 9.669 1.00 82.00 85 PRO A CA 1
ATOM 669 C C . PRO A 1 85 ? 10.608 1.809 9.985 1.00 82.00 85 PRO A C 1
ATOM 671 O O . PRO A 1 85 ? 10.959 0.695 9.594 1.00 82.00 85 PRO A O 1
ATOM 674 N N . SER A 1 86 ? 9.467 1.992 10.659 1.00 84.62 86 SER A N 1
ATOM 675 C CA . SER A 1 86 ? 8.533 0.923 11.041 1.00 84.62 86 SER A CA 1
ATOM 676 C C . SER A 1 86 ? 7.974 0.143 9.846 1.00 84.62 86 SER A C 1
ATOM 678 O O . SER A 1 86 ? 7.823 -1.075 9.932 1.00 84.62 86 SER A O 1
ATOM 680 N N . ILE A 1 87 ? 7.723 0.809 8.714 1.00 84.81 87 ILE A N 1
ATOM 681 C CA . ILE A 1 87 ? 7.079 0.199 7.537 1.00 84.81 87 ILE A CA 1
ATOM 682 C C . ILE A 1 87 ? 8.059 -0.413 6.523 1.00 84.81 87 ILE A C 1
ATOM 684 O O . ILE A 1 87 ? 7.622 -0.941 5.501 1.00 84.81 87 ILE A O 1
ATOM 688 N N . ARG A 1 88 ? 9.379 -0.403 6.784 1.00 83.62 88 ARG A N 1
ATOM 689 C CA . ARG A 1 88 ? 10.410 -0.798 5.794 1.00 83.62 88 ARG A CA 1
ATOM 690 C C . ARG A 1 88 ? 10.265 -2.244 5.298 1.00 83.62 88 ARG A C 1
ATOM 692 O O . ARG A 1 88 ? 10.495 -2.504 4.121 1.00 83.62 88 ARG A O 1
ATOM 699 N N . LYS A 1 89 ? 9.805 -3.169 6.152 1.00 83.94 89 LYS A N 1
ATOM 700 C CA . LYS A 1 89 ? 9.579 -4.586 5.788 1.00 83.94 89 LYS A CA 1
ATOM 701 C C . LYS A 1 89 ? 8.379 -4.792 4.855 1.00 83.94 89 LYS A C 1
ATOM 703 O O . LYS A 1 89 ? 8.425 -5.661 3.988 1.00 83.94 89 LYS A O 1
ATOM 708 N N . ASP A 1 90 ? 7.329 -3.986 4.992 1.00 85.88 90 ASP A N 1
ATOM 709 C CA . ASP A 1 90 ? 6.160 -4.040 4.106 1.00 85.88 90 ASP A CA 1
ATOM 710 C C . ASP A 1 90 ? 6.376 -3.210 2.835 1.00 85.88 90 ASP A C 1
ATOM 712 O O . ASP A 1 90 ? 6.022 -3.654 1.743 1.00 85.88 90 ASP A O 1
ATOM 716 N N . ALA A 1 91 ? 7.112 -2.100 2.926 1.00 88.62 91 ALA A N 1
ATOM 717 C CA . ALA A 1 91 ? 7.633 -1.386 1.764 1.00 88.62 91 ALA A CA 1
ATOM 718 C C . ALA A 1 91 ? 8.504 -2.289 0.868 1.00 88.62 91 ALA A C 1
ATOM 720 O O . ALA A 1 91 ? 8.319 -2.303 -0.346 1.00 88.62 91 ALA A O 1
ATOM 721 N N . GLN A 1 92 ? 9.394 -3.112 1.440 1.00 88.75 92 GLN A N 1
ATOM 722 C CA . GLN A 1 92 ? 10.170 -4.114 0.690 1.00 88.75 92 GLN A CA 1
ATOM 723 C C . GLN A 1 92 ? 9.289 -5.129 -0.061 1.00 88.75 92 GLN A C 1
ATOM 725 O O . GLN A 1 92 ? 9.671 -5.581 -1.142 1.00 88.75 92 GLN A O 1
ATOM 730 N N . ARG A 1 93 ? 8.114 -5.487 0.478 1.00 90.56 93 ARG A N 1
ATOM 731 C CA . ARG A 1 93 ? 7.120 -6.326 -0.216 1.00 90.56 93 ARG A CA 1
ATOM 732 C C . ARG A 1 93 ? 6.446 -5.546 -1.343 1.00 90.56 93 ARG A C 1
ATOM 734 O O . ARG A 1 93 ? 6.358 -6.046 -2.456 1.00 90.56 93 ARG A O 1
ATOM 741 N N . PHE A 1 94 ? 6.046 -4.301 -1.089 1.00 93.44 94 PHE A N 1
ATOM 742 C CA . PHE A 1 94 ? 5.386 -3.446 -2.080 1.00 93.44 94 PHE A CA 1
ATOM 743 C C . PHE A 1 94 ? 6.300 -3.091 -3.259 1.00 93.44 94 PHE A C 1
ATOM 745 O O . PHE A 1 94 ? 5.843 -3.073 -4.397 1.00 93.44 94 PHE A O 1
ATOM 752 N N . ILE A 1 95 ? 7.602 -2.885 -3.040 1.00 94.88 95 ILE A N 1
ATOM 753 C CA . ILE A 1 95 ? 8.548 -2.559 -4.122 1.00 94.88 95 ILE A CA 1
ATOM 754 C C . ILE A 1 95 ? 8.655 -3.714 -5.138 1.00 94.88 95 ILE A C 1
ATOM 756 O O . ILE A 1 95 ? 8.816 -3.453 -6.328 1.00 94.88 95 ILE A O 1
ATOM 760 N N . GLN A 1 96 ? 8.464 -4.970 -4.711 1.00 94.69 96 GLN A N 1
ATOM 761 C CA . GLN A 1 96 ? 8.403 -6.146 -5.599 1.00 94.69 96 GLN A CA 1
ATOM 762 C C . GLN A 1 96 ? 7.162 -6.170 -6.509 1.00 94.69 96 GLN A C 1
ATOM 764 O O . GLN A 1 96 ? 7.162 -6.882 -7.511 1.00 94.69 96 GLN A O 1
ATOM 769 N N . LEU A 1 97 ? 6.129 -5.385 -6.185 1.00 97.06 97 LEU A N 1
ATOM 770 C CA . LEU A 1 97 ? 4.887 -5.259 -6.953 1.00 97.06 97 LEU A CA 1
ATOM 771 C C . LEU A 1 97 ? 4.936 -4.110 -7.982 1.00 97.06 97 LEU A C 1
ATOM 773 O O . LEU A 1 97 ? 3.938 -3.853 -8.651 1.00 97.06 97 LEU A O 1
ATOM 777 N N . ARG A 1 98 ? 6.059 -3.391 -8.130 1.00 97.75 98 ARG A N 1
ATOM 778 C CA . ARG A 1 98 ? 6.232 -2.392 -9.202 1.00 97.75 98 ARG A CA 1
ATOM 779 C C . ARG A 1 98 ? 6.434 -3.073 -10.559 1.00 97.75 98 ARG A C 1
ATOM 781 O O . ARG A 1 98 ? 7.185 -4.044 -10.654 1.00 97.75 98 ARG A O 1
ATOM 788 N N . GLU A 1 99 ? 5.857 -2.521 -11.628 1.00 97.81 99 GLU A N 1
ATOM 789 C CA . GLU A 1 99 ? 6.070 -3.029 -12.998 1.00 97.81 99 GLU A CA 1
ATOM 790 C C . GLU A 1 99 ? 7.555 -3.027 -13.411 1.00 97.81 99 GLU A C 1
ATOM 792 O O . GLU A 1 99 ? 8.029 -3.945 -14.083 1.00 97.81 99 GLU A O 1
ATOM 797 N N . ASP A 1 100 ? 8.311 -2.026 -12.952 1.00 96.62 100 ASP A N 1
ATOM 798 C CA . ASP A 1 100 ? 9.712 -1.808 -13.304 1.00 96.62 100 ASP A CA 1
ATOM 799 C C . ASP A 1 100 ? 10.698 -2.564 -12.399 1.00 96.62 100 ASP A C 1
ATOM 801 O O . ASP A 1 100 ? 11.910 -2.458 -12.591 1.00 96.62 100 ASP A O 1
ATOM 805 N N . TYR A 1 101 ? 10.217 -3.371 -11.441 1.00 96.38 101 TYR A N 1
ATOM 806 C CA . TYR A 1 101 ? 11.059 -4.043 -10.443 1.00 96.38 101 TYR A CA 1
ATOM 807 C C . TYR A 1 101 ? 12.244 -4.804 -11.062 1.00 96.38 101 TYR A C 1
ATOM 809 O O . TYR A 1 101 ? 13.370 -4.765 -10.551 1.00 96.38 101 TYR A O 1
ATOM 817 N N . LYS A 1 102 ? 12.001 -5.456 -12.208 1.00 94.75 102 LYS A N 1
ATOM 818 C CA . LYS A 1 102 ? 13.015 -6.193 -12.975 1.00 94.75 102 LYS A CA 1
ATOM 819 C C . LYS A 1 102 ? 13.876 -5.279 -13.857 1.00 94.75 102 LYS A C 1
ATOM 821 O O . LYS A 1 102 ? 15.095 -5.433 -13.859 1.00 94.75 102 LYS A O 1
ATOM 826 N N . SER A 1 103 ? 13.280 -4.334 -14.587 1.00 95.38 103 SER A N 1
ATOM 827 C CA . SER A 1 103 ? 13.990 -3.469 -15.547 1.00 95.38 103 SER A CA 1
ATOM 828 C C . SER A 1 103 ? 14.874 -2.422 -14.858 1.00 95.38 103 SER A C 1
ATOM 830 O O . SER A 1 103 ? 16.032 -2.256 -15.242 1.00 95.38 103 SER A O 1
ATOM 832 N N . ALA A 1 104 ? 14.391 -1.800 -13.780 1.00 93.69 104 ALA A N 1
ATOM 833 C CA . ALA A 1 104 ? 15.153 -0.881 -12.932 1.00 93.69 104 ALA A CA 1
ATOM 834 C C . ALA A 1 104 ? 16.125 -1.593 -11.959 1.00 93.69 104 ALA A C 1
ATOM 836 O O . ALA A 1 104 ? 16.841 -0.933 -11.199 1.00 93.69 104 ALA A O 1
ATOM 837 N N . LYS A 1 105 ? 16.178 -2.938 -11.997 1.00 93.06 105 LYS A N 1
ATOM 838 C CA . LYS A 1 105 ? 17.045 -3.808 -11.175 1.00 93.06 105 LYS A CA 1
ATOM 839 C C . LYS A 1 105 ? 16.885 -3.563 -9.666 1.00 93.06 105 LYS A C 1
ATOM 841 O O . LYS A 1 105 ? 17.865 -3.569 -8.916 1.00 93.06 105 LYS A O 1
ATOM 846 N N . LEU A 1 106 ? 15.647 -3.347 -9.210 1.00 91.62 106 LEU A N 1
ATOM 847 C CA . LEU A 1 106 ? 15.368 -2.877 -7.849 1.00 91.62 106 LEU A CA 1
ATOM 848 C C . LEU A 1 106 ? 15.822 -3.861 -6.765 1.00 91.62 106 LEU A C 1
ATOM 850 O O . LEU A 1 106 ? 16.247 -3.411 -5.710 1.00 91.62 106 LEU A O 1
ATOM 854 N N . ALA A 1 107 ? 15.836 -5.171 -7.033 1.00 88.25 1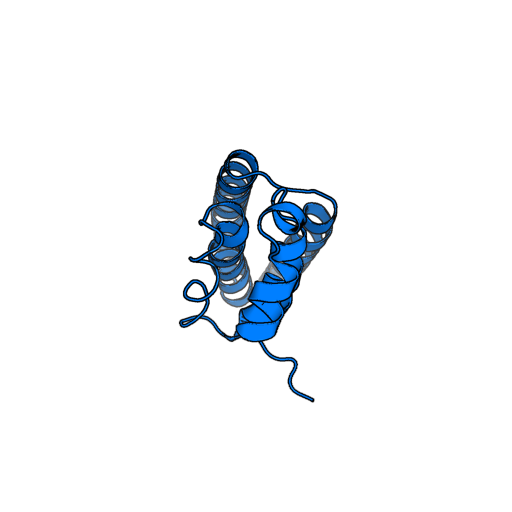07 ALA A N 1
ATOM 855 C CA . ALA A 1 107 ? 16.375 -6.176 -6.110 1.00 88.25 107 ALA A CA 1
ATOM 856 C C . ALA A 1 107 ? 17.812 -5.851 -5.643 1.00 88.25 107 ALA A C 1
ATOM 858 O O . ALA A 1 107 ? 18.112 -5.917 -4.452 1.00 88.25 107 ALA A O 1
ATOM 859 N N . ALA A 1 108 ? 18.683 -5.430 -6.570 1.00 85.44 108 ALA A N 1
ATOM 860 C CA . ALA A 1 108 ? 20.057 -5.051 -6.250 1.00 85.44 108 ALA A CA 1
ATOM 861 C C . ALA A 1 108 ? 20.106 -3.734 -5.457 1.00 85.44 108 ALA A C 1
ATOM 863 O O . ALA A 1 108 ? 20.775 -3.675 -4.426 1.00 85.44 108 ALA A O 1
ATOM 864 N N . ARG A 1 109 ? 19.336 -2.713 -5.877 1.00 82.94 109 ARG A N 1
ATOM 865 C CA . ARG A 1 109 ? 19.219 -1.434 -5.145 1.00 82.94 109 ARG A CA 1
ATOM 866 C C . ARG A 1 109 ? 18.712 -1.646 -3.710 1.00 82.94 109 ARG A C 1
ATOM 868 O O . ARG A 1 109 ? 19.230 -1.041 -2.783 1.00 82.94 109 ARG A O 1
ATOM 875 N N . LEU A 1 110 ? 17.737 -2.532 -3.504 1.00 79.25 110 LEU A N 1
ATOM 876 C CA . LEU A 1 110 ? 17.223 -2.865 -2.174 1.00 79.25 110 LEU A CA 1
ATOM 877 C C . LEU A 1 110 ? 18.274 -3.553 -1.302 1.00 79.25 110 LEU A C 1
ATOM 879 O O . LEU A 1 110 ? 18.384 -3.206 -0.131 1.00 79.25 110 LEU A O 1
ATOM 883 N N . SER A 1 111 ? 19.061 -4.482 -1.855 1.00 76.50 111 SER A N 1
ATOM 884 C CA . SER A 1 111 ? 20.094 -5.186 -1.082 1.00 76.50 111 SER A CA 1
ATOM 885 C C . SER A 1 111 ? 21.218 -4.275 -0.571 1.00 76.50 111 SER A C 1
ATOM 887 O O . SER A 1 111 ? 21.776 -4.553 0.487 1.00 76.50 111 SER A O 1
ATOM 889 N N . SER A 1 112 ? 21.521 -3.170 -1.267 1.00 69.94 112 SER A N 1
ATOM 890 C CA . SER A 1 112 ? 22.494 -2.170 -0.803 1.00 69.94 112 SER A CA 1
ATOM 891 C C . SER A 1 112 ? 21.892 -1.098 0.115 1.00 69.94 112 SER A C 1
ATOM 893 O O . SER A 1 112 ? 22.599 -0.580 0.975 1.00 69.94 112 SER A O 1
ATOM 895 N N . LEU A 1 113 ? 20.603 -0.769 -0.034 1.00 65.44 113 LEU A N 1
ATOM 896 C CA . LEU A 1 113 ? 19.906 0.237 0.786 1.00 65.44 113 LEU A CA 1
ATOM 897 C C . LEU A 1 113 ? 19.358 -0.313 2.110 1.00 65.44 113 LEU A C 1
ATOM 899 O O . LEU A 1 113 ? 19.274 0.408 3.104 1.00 65.44 113 LEU A O 1
ATOM 903 N N . TRP A 1 114 ? 18.955 -1.581 2.120 1.00 71.00 114 TRP A N 1
ATOM 904 C CA . TRP A 1 114 ? 18.415 -2.274 3.285 1.00 71.00 114 TRP A CA 1
ATOM 905 C C . TRP A 1 114 ? 19.098 -3.644 3.414 1.00 71.00 114 TRP A C 1
ATOM 907 O O . TRP A 1 114 ? 18.475 -4.669 3.124 1.00 71.00 114 TRP A O 1
ATOM 917 N N . PRO A 1 115 ? 20.386 -3.682 3.817 1.00 61.56 115 PRO A N 1
ATOM 918 C CA . PRO A 1 115 ? 21.074 -4.942 4.065 1.00 61.56 115 PRO A CA 1
ATOM 919 C C . PRO A 1 115 ? 20.286 -5.761 5.089 1.00 61.56 115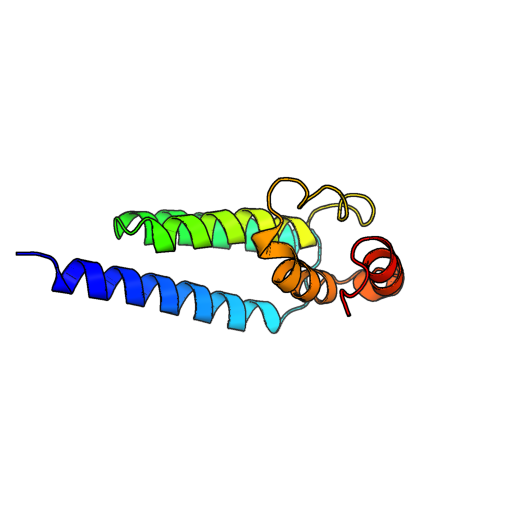 PRO A C 1
ATOM 921 O O . PRO A 1 115 ? 19.847 -5.235 6.117 1.00 61.56 115 PRO A O 1
ATOM 924 N N . SER A 1 116 ? 20.091 -7.046 4.793 1.00 56.38 116 SER A N 1
ATOM 925 C CA . SER A 1 116 ? 19.426 -7.978 5.700 1.00 56.38 116 SER A CA 1
ATOM 926 C C . SER A 1 116 ? 20.167 -8.003 7.031 1.00 56.38 116 SER A C 1
ATOM 928 O O . SER A 1 116 ? 21.327 -8.403 7.084 1.00 56.38 116 SER A O 1
ATOM 930 N N . SER A 1 117 ? 19.503 -7.570 8.102 1.00 53.75 117 SER A N 1
ATOM 931 C CA . SER A 1 117 ? 20.006 -7.767 9.459 1.00 53.75 117 SER A CA 1
ATOM 932 C C . SER A 1 117 ? 19.980 -9.264 9.762 1.00 53.75 117 SER A C 1
ATOM 934 O O . SER A 1 117 ? 18.893 -9.847 9.797 1.00 53.75 117 SER A O 1
ATOM 936 N N . SER A 1 118 ? 21.169 -9.853 9.902 1.00 37.81 118 SER A N 1
ATOM 937 C CA . SER A 1 118 ? 21.387 -11.234 10.350 1.00 37.81 118 SER A CA 1
ATOM 938 C C . SER A 1 118 ? 20.836 -11.485 11.752 1.00 37.81 118 SER A C 1
ATOM 940 O O . SER A 1 118 ? 20.896 -10.539 12.571 1.00 3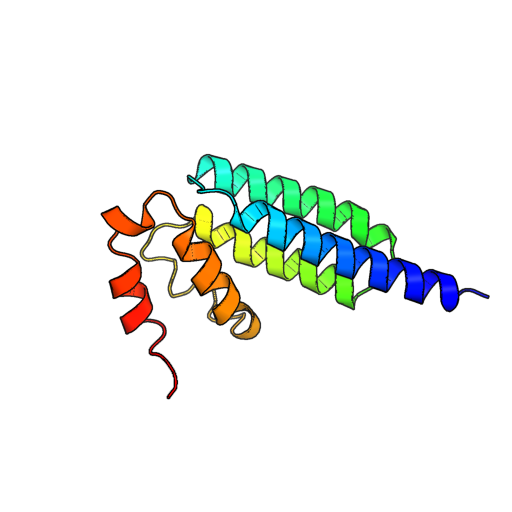7.81 118 SER A O 1
#